Protein AF-A0A2A9A4X2-F1 (afdb_monomer_lite)

Sequence (67 aa):
MIVKFKNDSTRKIARYVGGTASLLLLASFLYQWNNGLVIDDTEKFSFILAITCFLYTFLPKNQSTHK

Organism: Bacillus cereus (NCBI:txid1396)

Secondary structure (DSSP, 8-state):
-------HHHHHHHHHHHHHHHHHHHHHHHHHHHTT----HHHHHHHHHHHHHHHHHHS--------

Foldseek 3Di:
DPPPPPPPPVLVVCLVVLLVVLVVVLVVVVVCVVVVNDQDPVNVVVNVVSVVVNVVSPPPPPPPPPD

Structure (mmCIF, N/CA/C/O backbone):
data_AF-A0A2A9A4X2-F1
#
_entry.id   AF-A0A2A9A4X2-F1
#
loop_
_atom_site.group_PDB
_atom_site.id
_atom_site.type_symbol
_atom_site.label_atom_id
_atom_site.label_alt_id
_atom_site.label_comp_id
_atom_site.label_asym_id
_atom_site.label_entity_id
_atom_site.label_seq_id
_atom_site.pdbx_PDB_ins_code
_atom_site.Cartn_x
_atom_site.Cartn_y
_atom_site.Cartn_z
_atom_site.occupancy
_atom_site.B_iso_or_equiv
_atom_site.auth_seq_id
_atom_site.auth_comp_id
_atom_site.auth_asym_id
_atom_site.auth_atom_id
_atom_site.pdbx_PDB_model_num
ATOM 1 N N . MET A 1 1 ? -21.373 19.138 23.594 1.00 33.56 1 MET A N 1
ATOM 2 C CA . MET A 1 1 ? -21.457 17.663 23.671 1.00 33.56 1 MET A CA 1
ATOM 3 C C . MET A 1 1 ? -20.483 17.079 22.656 1.00 33.56 1 MET A C 1
ATOM 5 O O . MET A 1 1 ? -20.793 17.037 21.477 1.00 33.56 1 MET A O 1
ATOM 9 N N . ILE A 1 2 ? -19.266 16.723 23.076 1.00 45.38 2 ILE A N 1
ATOM 10 C CA . ILE A 1 2 ? -18.322 16.005 22.207 1.00 45.38 2 ILE A CA 1
ATOM 11 C C . ILE A 1 2 ? -18.747 14.542 22.259 1.00 45.38 2 ILE A C 1
ATOM 13 O O . ILE A 1 2 ? -18.653 13.907 23.310 1.00 45.38 2 ILE A O 1
ATOM 17 N N . VAL A 1 3 ? -19.290 14.035 21.154 1.00 46.94 3 VAL A N 1
ATOM 18 C CA . VAL A 1 3 ? -19.774 12.656 21.048 1.00 46.94 3 VAL A CA 1
ATOM 19 C C . VAL A 1 3 ? -18.563 11.721 21.106 1.00 46.94 3 VAL A C 1
ATOM 21 O O . VAL A 1 3 ? -17.936 11.408 20.098 1.00 46.94 3 VAL A O 1
ATOM 24 N N . LYS A 1 4 ? -18.188 11.292 22.315 1.00 48.38 4 LYS A N 1
ATOM 25 C CA . LYS A 1 4 ? -17.278 10.163 22.511 1.00 48.38 4 LYS A CA 1
ATOM 26 C C . LYS A 1 4 ? -18.034 8.902 22.103 1.00 48.38 4 LYS A C 1
ATOM 28 O O . LYS A 1 4 ? -18.724 8.296 22.919 1.00 48.38 4 LYS A O 1
ATOM 33 N N . PHE A 1 5 ? -17.917 8.513 20.837 1.00 48.91 5 PHE A N 1
ATOM 34 C CA . PHE A 1 5 ? -18.359 7.195 20.401 1.00 48.91 5 PHE A CA 1
ATOM 35 C C . PHE A 1 5 ? -17.549 6.138 21.159 1.00 48.91 5 PHE A C 1
ATOM 37 O O . PHE A 1 5 ? -16.362 5.928 20.908 1.00 48.91 5 PHE A O 1
ATOM 44 N N . LYS A 1 6 ? -18.203 5.486 22.118 1.00 53.88 6 LYS A N 1
ATOM 45 C CA . LYS A 1 6 ? -17.745 4.280 22.809 1.00 53.88 6 LYS A CA 1
ATOM 46 C C . LYS A 1 6 ? -17.768 3.118 21.800 1.00 53.88 6 LYS A C 1
ATOM 48 O O . LYS A 1 6 ? -18.660 2.288 21.845 1.00 53.88 6 LYS A O 1
ATOM 53 N N . ASN A 1 7 ? -16.849 3.126 20.830 1.00 60.53 7 ASN A N 1
ATOM 54 C CA . ASN A 1 7 ? -16.883 2.274 19.632 1.00 60.53 7 ASN A CA 1
ATOM 55 C C . ASN A 1 7 ? -15.492 1.709 19.279 1.00 60.53 7 ASN A C 1
ATOM 57 O O . ASN A 1 7 ? -14.989 1.888 18.165 1.00 60.53 7 ASN A O 1
ATOM 61 N N . ASP A 1 8 ? -14.851 0.997 20.210 1.00 61.12 8 ASP A N 1
ATOM 62 C CA . ASP A 1 8 ? -13.628 0.236 19.899 1.00 61.12 8 ASP A CA 1
ATOM 63 C C . ASP A 1 8 ? -13.839 -0.728 18.719 1.00 61.12 8 ASP A C 1
ATOM 65 O O . ASP A 1 8 ? -12.958 -0.876 17.872 1.00 61.12 8 ASP A O 1
ATOM 69 N N . SER A 1 9 ? -15.034 -1.318 18.605 1.00 68.62 9 SER A N 1
ATOM 70 C CA . SER A 1 9 ? -15.401 -2.210 17.500 1.00 68.62 9 SER A CA 1
ATOM 71 C C . SER A 1 9 ? -15.467 -1.486 16.153 1.00 68.62 9 SER A C 1
ATOM 73 O O . SER A 1 9 ? -14.848 -1.940 15.196 1.00 68.62 9 SER A O 1
ATOM 75 N N . THR A 1 10 ? -16.125 -0.325 16.060 1.00 76.50 10 THR A N 1
ATOM 76 C CA . THR A 1 10 ? -16.199 0.447 14.802 1.00 76.50 10 THR A CA 1
ATOM 77 C C . THR A 1 10 ? -14.824 0.944 14.366 1.00 76.50 10 THR A C 1
ATOM 79 O O . THR A 1 10 ? -14.496 0.898 13.184 1.00 76.50 10 THR A O 1
ATOM 82 N N . ARG A 1 11 ? -13.974 1.362 15.315 1.00 75.75 11 ARG A N 1
ATOM 83 C CA . ARG A 1 11 ? -12.593 1.774 15.026 1.00 75.75 11 ARG A CA 1
ATOM 84 C C . ARG A 1 11 ? -11.740 0.612 14.515 1.00 75.75 11 ARG A C 1
ATOM 86 O O . ARG A 1 11 ? -10.927 0.812 13.615 1.00 75.75 11 ARG A O 1
ATOM 93 N N . LYS A 1 12 ? -11.909 -0.590 15.076 1.00 79.12 12 LYS A N 1
ATOM 94 C CA . LYS A 1 12 ? -11.248 -1.807 14.581 1.00 79.12 12 LYS A CA 1
ATOM 95 C C . LYS A 1 12 ? -11.710 -2.133 13.164 1.00 79.12 12 LYS A C 1
ATOM 97 O O . LYS A 1 12 ? -10.863 -2.294 12.294 1.00 79.12 12 LYS A O 1
ATOM 102 N N . ILE A 1 13 ? -13.020 -2.147 12.917 1.00 85.06 13 ILE A N 1
ATOM 103 C CA . ILE A 1 13 ? -13.590 -2.424 11.590 1.00 85.06 13 ILE A CA 1
ATOM 104 C C . ILE A 1 13 ? -13.064 -1.423 10.557 1.00 85.06 13 ILE A C 1
ATOM 106 O O . ILE A 1 13 ? -12.556 -1.838 9.523 1.00 85.06 13 ILE A O 1
ATOM 110 N N . ALA A 1 14 ? -13.089 -0.123 10.860 1.00 84.12 14 ALA A N 1
ATOM 111 C CA . ALA A 1 14 ? -12.583 0.907 9.954 1.00 84.12 14 ALA A CA 1
ATOM 112 C C . ALA A 1 14 ? -11.094 0.719 9.609 1.00 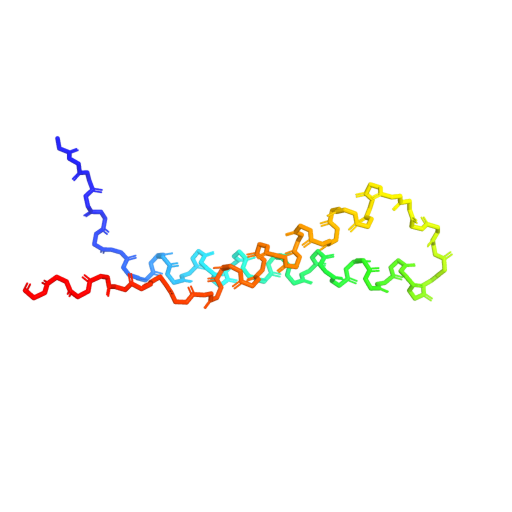84.12 14 ALA A C 1
ATOM 114 O O . ALA A 1 14 ? -10.704 0.907 8.460 1.00 84.12 14 ALA A O 1
ATOM 115 N N . ARG A 1 15 ? -10.265 0.300 10.575 1.00 83.00 15 ARG A N 1
ATOM 116 C CA . ARG A 1 15 ? -8.845 -0.012 10.336 1.00 83.00 15 ARG A CA 1
ATOM 117 C C . ARG A 1 15 ? -8.654 -1.237 9.455 1.00 83.00 15 ARG A C 1
ATOM 119 O O . ARG A 1 15 ? -7.825 -1.192 8.557 1.00 83.00 15 ARG A O 1
ATOM 126 N N . TYR A 1 16 ? -9.412 -2.306 9.694 1.00 85.69 16 TYR A N 1
ATOM 127 C CA . TYR A 1 16 ? -9.326 -3.507 8.865 1.00 85.69 16 TYR A CA 1
ATOM 128 C C . TYR A 1 16 ? -9.796 -3.231 7.439 1.00 85.69 16 TYR A C 1
ATOM 130 O O . TYR A 1 16 ? -9.065 -3.532 6.505 1.00 85.69 16 TYR A O 1
ATOM 138 N N . VAL A 1 17 ? -10.945 -2.574 7.266 1.00 90.06 17 VAL A N 1
ATOM 139 C CA . VAL A 1 17 ? -11.465 -2.200 5.941 1.00 90.06 17 VAL A CA 1
ATOM 140 C C . VAL A 1 17 ? -10.493 -1.265 5.214 1.00 90.06 17 VAL A C 1
ATOM 142 O O . VAL A 1 17 ? -10.158 -1.514 4.058 1.00 90.06 17 VAL A O 1
ATOM 145 N N . GLY A 1 18 ? -9.985 -0.230 5.892 1.00 87.12 18 GLY A N 1
ATOM 146 C CA . GLY A 1 18 ? -8.999 0.691 5.319 1.00 87.12 18 GLY A CA 1
ATOM 147 C C . GLY A 1 18 ? -7.677 0.006 4.960 1.00 87.12 18 GLY A C 1
ATOM 148 O O . GLY A 1 18 ? -7.116 0.260 3.894 1.00 87.12 18 GLY A O 1
ATOM 149 N N . GLY A 1 19 ? -7.208 -0.914 5.806 1.00 88.31 19 GLY A N 1
ATOM 150 C CA . GLY A 1 19 ? -6.030 -1.737 5.544 1.00 88.31 19 GLY A CA 1
ATOM 151 C C . GLY A 1 19 ? -6.216 -2.653 4.333 1.00 88.31 19 GLY A C 1
ATOM 152 O O . GLY A 1 19 ? -5.351 -2.688 3.462 1.00 88.31 19 GLY A O 1
ATOM 153 N N . THR A 1 20 ? -7.359 -3.338 4.224 1.00 90.50 20 THR A N 1
ATOM 154 C CA . THR A 1 20 ? -7.689 -4.198 3.076 1.00 90.50 20 THR A CA 1
ATOM 155 C C . THR A 1 20 ? -7.794 -3.403 1.774 1.00 90.50 20 THR A C 1
ATOM 157 O O . THR A 1 20 ? -7.240 -3.823 0.763 1.00 90.50 20 THR A O 1
ATOM 160 N N . ALA A 1 21 ? -8.440 -2.234 1.785 1.00 90.31 21 ALA A N 1
ATOM 161 C CA . ALA A 1 21 ? -8.518 -1.372 0.603 1.00 90.31 21 ALA A CA 1
ATOM 162 C C . ALA A 1 21 ? -7.128 -0.885 0.155 1.00 90.31 21 ALA A C 1
ATOM 164 O O . ALA A 1 21 ? -6.809 -0.904 -1.033 1.00 90.31 21 ALA A O 1
ATOM 165 N N . SER A 1 22 ? -6.272 -0.518 1.112 1.00 88.38 22 SER A N 1
ATOM 166 C CA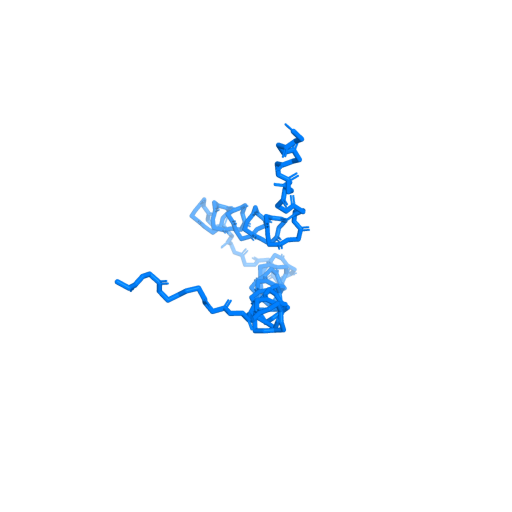 . SER A 1 22 ? -4.888 -0.115 0.834 1.00 88.38 22 SER A CA 1
ATOM 167 C C . SER A 1 22 ? -4.054 -1.276 0.270 1.00 88.38 22 SER A C 1
ATOM 169 O O . SER A 1 22 ? -3.246 -1.069 -0.630 1.00 88.38 22 SER A O 1
ATOM 171 N N . LEU A 1 23 ? -4.284 -2.510 0.734 1.00 90.06 23 LEU A N 1
ATOM 172 C CA . LEU A 1 23 ? -3.678 -3.725 0.173 1.00 90.06 23 LEU A CA 1
ATOM 173 C C . LEU A 1 23 ? -4.072 -3.954 -1.290 1.00 90.06 23 LEU A C 1
ATOM 175 O O . LEU A 1 23 ? -3.211 -4.290 -2.099 1.00 90.06 23 LEU A O 1
ATOM 179 N N . LEU A 1 24 ? -5.345 -3.750 -1.642 1.00 91.56 24 LEU A N 1
ATOM 180 C CA . LEU A 1 24 ? -5.810 -3.863 -3.030 1.00 91.56 24 LEU A CA 1
ATOM 181 C C . LEU A 1 24 ? -5.148 -2.815 -3.935 1.00 91.56 24 LEU A C 1
ATOM 183 O O . LEU A 1 24 ? -4.735 -3.142 -5.046 1.00 91.56 24 LEU A O 1
ATOM 187 N N . LEU A 1 25 ? -4.982 -1.583 -3.441 1.00 89.12 25 LEU A N 1
ATOM 188 C CA . LEU A 1 25 ? -4.228 -0.542 -4.146 1.00 89.12 25 LEU A CA 1
ATOM 189 C C . LEU A 1 25 ? -2.773 -0.964 -4.381 1.00 89.12 25 LEU A C 1
ATOM 191 O O . LEU A 1 25 ? -2.297 -0.898 -5.510 1.00 89.12 25 LEU A O 1
ATOM 195 N N . LEU A 1 26 ? -2.081 -1.460 -3.351 1.00 90.38 26 LEU A N 1
ATOM 196 C CA . LEU A 1 26 ? -0.702 -1.947 -3.481 1.00 90.38 26 LEU A CA 1
ATOM 197 C C . LEU A 1 26 ? -0.586 -3.124 -4.458 1.00 90.38 26 LEU A C 1
ATOM 199 O O . LEU A 1 26 ? 0.350 -3.168 -5.254 1.00 90.38 26 LEU A O 1
ATOM 203 N N . ALA A 1 27 ? -1.548 -4.049 -4.442 1.00 91.31 27 ALA A N 1
ATOM 204 C CA . ALA A 1 27 ? -1.598 -5.161 -5.386 1.00 91.31 27 ALA A CA 1
ATOM 205 C C . ALA A 1 27 ? -1.752 -4.682 -6.841 1.00 91.31 27 ALA A C 1
ATOM 207 O O . ALA A 1 27 ? -1.133 -5.255 -7.736 1.00 91.31 27 ALA A O 1
ATOM 208 N N . SER A 1 28 ? -2.511 -3.605 -7.076 1.00 89.56 28 SER A N 1
ATOM 209 C CA . SER A 1 28 ? -2.627 -2.986 -8.402 1.00 89.56 28 SER A CA 1
ATOM 210 C C . SER A 1 28 ? -1.277 -2.469 -8.909 1.00 89.56 28 SER A C 1
ATOM 212 O O . SER A 1 28 ? -0.903 -2.763 -10.042 1.00 89.56 28 SER A O 1
ATOM 214 N N . PHE A 1 29 ? -0.501 -1.782 -8.064 1.00 88.44 29 PHE A N 1
ATOM 215 C CA . PHE A 1 29 ? 0.843 -1.316 -8.435 1.00 88.44 29 PHE A CA 1
ATOM 216 C C . PHE A 1 29 ? 1.799 -2.475 -8.741 1.00 88.44 29 PHE A C 1
ATOM 218 O O . PHE A 1 29 ? 2.547 -2.419 -9.715 1.00 88.44 29 PHE A O 1
ATOM 225 N N . LEU A 1 30 ? 1.750 -3.556 -7.951 1.00 89.06 30 LEU A N 1
ATOM 226 C CA . LEU A 1 30 ? 2.540 -4.764 -8.219 1.00 89.06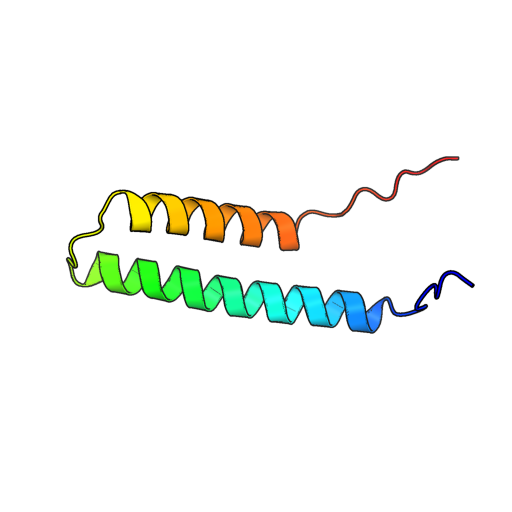 30 LEU A CA 1
ATOM 227 C C . LEU A 1 30 ? 2.165 -5.402 -9.561 1.00 89.06 30 LEU A C 1
ATOM 229 O O . LEU A 1 30 ? 3.047 -5.825 -10.306 1.00 89.06 30 LEU A O 1
ATOM 233 N N . TYR A 1 31 ? 0.872 -5.441 -9.895 1.00 91.06 31 TYR A N 1
ATOM 234 C CA . TYR A 1 31 ? 0.410 -5.913 -11.197 1.00 91.06 31 TYR A CA 1
ATOM 235 C C . TYR A 1 31 ? 0.922 -5.020 -12.331 1.00 91.06 31 TYR A C 1
ATOM 237 O O . TYR A 1 31 ? 1.411 -5.537 -13.335 1.00 91.06 31 TYR A O 1
ATOM 245 N N . GLN A 1 32 ? 0.859 -3.694 -12.179 1.00 88.06 32 GLN A N 1
ATOM 246 C CA . GLN A 1 32 ? 1.380 -2.769 -13.187 1.00 88.06 32 GLN A CA 1
ATOM 247 C C . GLN A 1 32 ? 2.880 -2.983 -13.426 1.00 88.06 32 GLN A C 1
ATOM 249 O O . GLN A 1 32 ? 3.305 -3.124 -14.573 1.00 88.06 32 GLN A O 1
ATOM 254 N N . TRP A 1 33 ? 3.653 -3.123 -12.345 1.00 86.69 33 TRP A N 1
ATOM 255 C CA . TRP A 1 33 ? 5.088 -3.403 -12.405 1.00 86.69 33 TRP A CA 1
ATOM 256 C C . TRP A 1 33 ? 5.385 -4.736 -13.099 1.00 86.69 33 TRP A C 1
ATOM 258 O O . TRP A 1 33 ? 6.253 -4.809 -13.968 1.00 86.69 33 TRP A O 1
ATOM 268 N N . ASN A 1 34 ? 4.645 -5.793 -12.750 1.00 90.81 34 ASN A N 1
ATOM 269 C CA . ASN A 1 34 ? 4.836 -7.126 -13.322 1.00 90.81 34 ASN A CA 1
ATOM 270 C C . ASN A 1 34 ? 4.540 -7.176 -14.828 1.00 90.81 34 ASN A C 1
ATOM 272 O O . ASN A 1 34 ? 5.170 -7.941 -15.551 1.00 90.81 34 ASN A O 1
ATOM 276 N N . ASN A 1 35 ? 3.599 -6.363 -15.311 1.00 92.56 35 ASN A N 1
ATOM 277 C CA . ASN A 1 35 ? 3.258 -6.297 -16.733 1.00 92.56 35 ASN A CA 1
ATOM 278 C C . ASN A 1 35 ? 4.127 -5.308 -17.525 1.00 92.56 35 ASN A C 1
ATOM 280 O O . ASN A 1 35 ? 3.854 -5.068 -18.699 1.00 92.56 35 ASN A O 1
ATOM 284 N N . GLY A 1 36 ? 5.161 -4.726 -16.905 1.00 85.75 36 GLY A N 1
ATOM 285 C CA . GLY A 1 36 ? 6.052 -3.776 -17.571 1.00 85.75 36 GLY A CA 1
ATOM 286 C C . GLY A 1 36 ? 5.355 -2.482 -17.991 1.00 85.75 36 GLY A C 1
ATOM 287 O O . GLY A 1 36 ? 5.812 -1.821 -18.923 1.00 85.75 36 GLY A O 1
ATOM 288 N N . LEU A 1 37 ? 4.245 -2.124 -17.331 1.00 85.31 37 LEU A N 1
ATOM 289 C CA . LEU A 1 37 ? 3.620 -0.823 -17.534 1.00 85.31 37 LEU A CA 1
ATOM 290 C C . LEU A 1 37 ? 4.599 0.254 -17.060 1.00 85.31 37 LEU A C 1
ATOM 292 O O . LEU A 1 37 ? 5.243 0.110 -16.021 1.00 85.31 37 LEU A O 1
ATOM 296 N N . VAL A 1 38 ? 4.751 1.309 -17.860 1.00 82.69 38 VAL A N 1
ATOM 297 C CA . VAL A 1 38 ? 5.632 2.429 -17.522 1.00 82.69 38 VAL A CA 1
ATOM 298 C C . VAL A 1 38 ? 5.067 3.106 -16.284 1.00 82.69 38 VAL A C 1
ATOM 300 O O . VAL A 1 38 ? 3.965 3.637 -16.343 1.00 82.69 38 VAL A O 1
ATOM 303 N N . ILE A 1 39 ? 5.830 3.066 -15.192 1.00 81.19 39 ILE A N 1
ATOM 304 C CA . ILE A 1 39 ? 5.481 3.728 -13.938 1.00 81.19 39 ILE A CA 1
ATOM 305 C C . ILE A 1 39 ? 6.154 5.096 -13.925 1.00 81.19 39 ILE A C 1
ATOM 307 O O . ILE A 1 39 ? 7.389 5.188 -13.857 1.00 81.19 39 ILE A O 1
ATOM 311 N N . ASP A 1 40 ? 5.350 6.149 -13.999 1.00 86.69 40 ASP A N 1
ATOM 312 C CA . ASP A 1 40 ? 5.848 7.518 -13.922 1.00 86.69 40 ASP A CA 1
ATOM 313 C C . ASP A 1 40 ? 6.213 7.920 -12.477 1.00 86.69 40 ASP A C 1
ATOM 315 O O . ASP A 1 40 ? 6.034 7.172 -11.509 1.00 86.69 40 ASP A O 1
ATOM 319 N N . ASP A 1 41 ? 6.791 9.109 -12.302 1.00 87.69 41 ASP A N 1
ATOM 320 C CA . ASP A 1 41 ? 7.203 9.564 -10.970 1.00 87.69 41 ASP A CA 1
ATOM 321 C C . ASP A 1 41 ? 6.009 9.866 -10.043 1.00 87.69 41 ASP A C 1
ATOM 323 O O . ASP A 1 41 ? 6.136 9.760 -8.819 1.00 87.69 41 ASP A O 1
ATOM 327 N N . THR A 1 42 ? 4.830 10.152 -10.604 1.00 88.38 42 THR A N 1
ATOM 328 C CA . THR A 1 42 ? 3.587 10.384 -9.851 1.00 88.38 42 THR A CA 1
ATOM 329 C C . THR A 1 42 ? 3.045 9.080 -9.271 1.00 88.38 42 THR A C 1
ATOM 331 O O . THR A 1 42 ? 2.622 9.031 -8.112 1.00 88.38 42 THR A O 1
ATOM 334 N N . GLU A 1 43 ? 3.084 8.001 -10.046 1.00 85.62 43 GLU A N 1
ATOM 335 C CA . GLU A 1 43 ? 2.688 6.661 -9.632 1.00 85.62 43 GLU A CA 1
ATOM 336 C C . GLU A 1 43 ? 3.649 6.112 -8.575 1.00 85.62 43 GLU A C 1
ATOM 338 O O . GLU A 1 43 ? 3.194 5.568 -7.568 1.00 85.62 43 GLU A O 1
ATOM 343 N N . LYS A 1 44 ? 4.964 6.339 -8.715 1.00 88.06 44 LYS A N 1
ATOM 344 C CA . LYS A 1 44 ? 5.947 5.995 -7.667 1.00 88.06 44 LYS A CA 1
ATOM 345 C C . LYS A 1 44 ? 5.682 6.746 -6.366 1.00 88.06 44 LYS A C 1
ATOM 347 O O . LYS A 1 44 ? 5.699 6.141 -5.294 1.00 88.06 44 LYS A O 1
ATOM 352 N N . PHE A 1 45 ? 5.424 8.052 -6.442 1.00 91.06 45 PHE A N 1
ATOM 353 C CA . PHE A 1 45 ? 5.082 8.849 -5.264 1.00 91.06 45 PHE A CA 1
ATOM 354 C C . PHE A 1 45 ? 3.799 8.333 -4.598 1.00 91.06 45 PHE A C 1
ATOM 356 O O . PHE A 1 45 ? 3.758 8.133 -3.382 1.00 91.06 45 PHE A O 1
ATOM 363 N N . SER A 1 46 ? 2.773 8.046 -5.402 1.00 87.50 46 SER A N 1
ATOM 364 C CA . SER A 1 46 ? 1.492 7.506 -4.936 1.00 87.50 46 SER A CA 1
ATOM 365 C C . SER A 1 46 ? 1.642 6.120 -4.304 1.00 87.50 46 SER A C 1
ATOM 367 O O . SER A 1 46 ? 1.011 5.836 -3.286 1.00 87.50 46 SER A O 1
ATOM 369 N N . PHE A 1 47 ? 2.521 5.277 -4.846 1.00 89.81 47 PHE A N 1
ATOM 370 C CA . PHE A 1 47 ? 2.857 3.974 -4.280 1.00 89.81 47 PHE A CA 1
ATOM 371 C C . PHE A 1 47 ? 3.516 4.106 -2.901 1.00 89.81 47 PHE A C 1
ATOM 373 O O . PHE A 1 47 ? 3.082 3.469 -1.940 1.00 89.81 47 PHE A O 1
ATOM 380 N N . ILE A 1 48 ? 4.516 4.985 -2.769 1.00 90.19 48 ILE A N 1
ATOM 381 C CA . ILE A 1 48 ? 5.184 5.263 -1.487 1.00 90.19 48 ILE A CA 1
ATOM 382 C C . ILE A 1 48 ? 4.177 5.796 -0.458 1.00 90.19 48 ILE A C 1
ATOM 384 O O . ILE A 1 48 ? 4.186 5.373 0.704 1.00 90.19 48 ILE A O 1
ATOM 388 N N . LEU A 1 49 ? 3.276 6.688 -0.876 1.00 90.19 49 LEU A N 1
ATOM 389 C CA . LEU A 1 49 ? 2.211 7.210 -0.025 1.00 90.19 49 LEU A CA 1
ATOM 390 C C . LEU A 1 49 ? 1.254 6.098 0.430 1.00 90.19 49 LEU A C 1
ATOM 392 O O . LEU A 1 49 ? 0.959 6.004 1.621 1.00 90.19 49 LEU A O 1
ATOM 396 N N . ALA A 1 50 ? 0.821 5.221 -0.481 1.00 88.12 50 ALA A N 1
ATOM 397 C CA . ALA A 1 50 ? -0.052 4.092 -0.165 1.00 88.12 50 ALA A CA 1
ATOM 398 C C . ALA A 1 50 ? 0.596 3.125 0.842 1.00 88.12 50 ALA A C 1
ATOM 400 O O . ALA A 1 50 ? -0.052 2.740 1.818 1.00 88.12 50 ALA A O 1
ATOM 401 N N . ILE A 1 51 ? 1.887 2.799 0.676 1.00 90.06 51 ILE A N 1
ATOM 402 C CA . ILE A 1 51 ? 2.652 1.999 1.651 1.00 90.06 51 ILE A CA 1
ATOM 403 C C . ILE A 1 51 ? 2.685 2.702 3.009 1.00 90.06 51 ILE A C 1
ATOM 405 O O . ILE A 1 51 ? 2.420 2.084 4.041 1.00 90.06 51 ILE A O 1
ATOM 409 N N . THR A 1 52 ? 2.984 4.000 3.021 1.00 90.19 52 THR A N 1
ATOM 410 C CA . THR A 1 52 ? 3.099 4.784 4.256 1.00 90.19 52 THR A CA 1
ATOM 411 C C . THR A 1 52 ? 1.770 4.819 5.015 1.00 90.19 52 THR A C 1
ATOM 413 O O . THR A 1 52 ? 1.733 4.555 6.219 1.00 90.19 52 THR A O 1
ATOM 416 N N . CYS A 1 53 ? 0.659 5.068 4.318 1.00 85.69 53 CYS A N 1
ATOM 417 C CA . CYS A 1 53 ? -0.687 5.041 4.890 1.00 85.69 53 CYS A CA 1
ATOM 418 C C . CYS A 1 53 ? -1.083 3.646 5.392 1.00 85.69 53 CYS A C 1
ATOM 420 O O . CYS A 1 53 ? -1.681 3.524 6.468 1.00 85.69 53 CYS A O 1
ATOM 422 N N . PHE A 1 54 ? -0.729 2.592 4.651 1.00 87.44 54 PHE A N 1
ATOM 423 C CA . PHE A 1 54 ? -0.964 1.214 5.070 1.00 87.44 54 PHE A CA 1
ATOM 424 C C . PHE A 1 54 ? -0.237 0.915 6.385 1.00 87.44 54 PHE A C 1
ATOM 426 O O . PHE A 1 54 ? -0.880 0.543 7.366 1.00 87.44 54 PHE A O 1
ATOM 433 N N . LEU A 1 55 ? 1.072 1.174 6.456 1.00 87.44 55 LEU A N 1
ATOM 434 C CA . LEU A 1 55 ? 1.864 0.976 7.674 1.00 87.44 55 LEU A CA 1
ATOM 435 C C . LEU A 1 55 ? 1.317 1.801 8.847 1.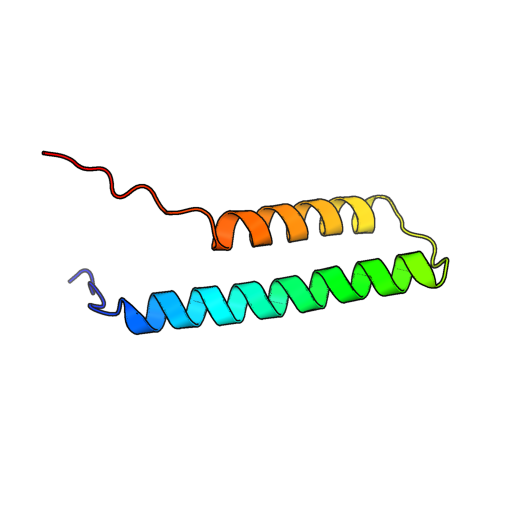00 87.44 55 LEU A C 1
ATOM 437 O O . LEU A 1 55 ? 1.174 1.287 9.958 1.00 87.44 55 LEU A O 1
ATOM 441 N N . TYR A 1 56 ? 0.920 3.052 8.598 1.00 85.00 56 TYR A N 1
ATOM 442 C CA . TYR A 1 56 ? 0.332 3.918 9.620 1.00 85.00 56 TYR A CA 1
ATOM 443 C C . TYR A 1 56 ? -0.998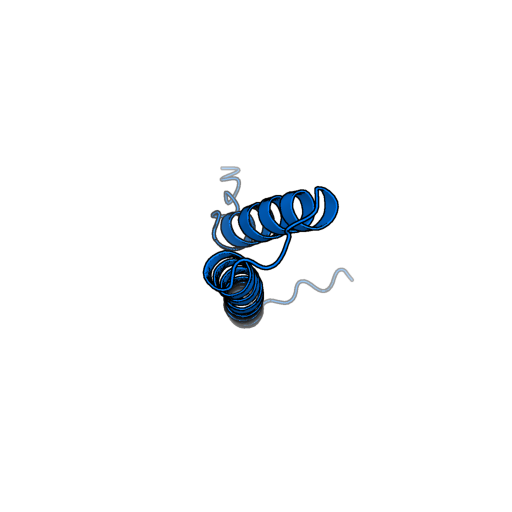 3.397 10.176 1.00 85.00 56 TYR A C 1
ATOM 445 O O . TYR A 1 56 ? -1.291 3.573 11.360 1.00 85.00 56 TYR A O 1
ATOM 453 N N . THR A 1 57 ? -1.791 2.702 9.360 1.00 79.94 57 THR A N 1
ATOM 454 C CA . THR A 1 57 ? -3.063 2.105 9.797 1.00 79.94 57 THR A CA 1
ATOM 455 C C . THR A 1 57 ? -2.855 1.037 10.877 1.00 79.94 57 THR A C 1
ATOM 457 O O . THR A 1 57 ? -3.678 0.924 11.795 1.00 79.94 57 THR A O 1
ATOM 460 N N . PHE A 1 58 ? -1.739 0.303 10.807 1.00 77.44 58 PHE A N 1
ATOM 461 C CA . PHE A 1 58 ? -1.384 -0.759 11.753 1.00 77.44 58 PHE A CA 1
ATOM 462 C C . PHE A 1 58 ? -0.455 -0.305 12.879 1.00 77.44 58 PHE A C 1
ATOM 464 O O . PHE A 1 58 ? -0.318 -1.028 13.868 1.00 77.44 58 PHE A O 1
ATOM 471 N N . LEU A 1 59 ? 0.128 0.895 12.790 1.00 80.50 59 LEU A N 1
ATOM 472 C CA . LEU A 1 59 ? 0.907 1.444 13.891 1.00 80.50 59 LEU A CA 1
ATOM 473 C C . LEU A 1 59 ? 0.018 1.588 15.144 1.00 80.50 59 LEU A C 1
ATOM 475 O O . LEU A 1 59 ? -1.071 2.189 15.096 1.00 80.50 59 LEU A O 1
ATOM 479 N N . PRO A 1 60 ? 0.445 1.034 16.296 1.00 65.06 60 PRO A N 1
ATOM 480 C CA . PRO A 1 60 ? -0.268 1.231 17.540 1.00 65.06 60 PRO A CA 1
ATOM 481 C C . PRO A 1 60 ? -0.259 2.727 17.844 1.00 65.06 60 PRO A C 1
ATOM 483 O O . PRO A 1 60 ? 0.782 3.368 17.950 1.00 65.06 60 PRO A O 1
ATOM 486 N N . LYS A 1 61 ? -1.452 3.313 17.971 1.00 66.88 61 LYS A N 1
ATOM 487 C CA . LYS A 1 61 ? -1.577 4.674 18.489 1.00 66.88 61 LYS A CA 1
ATOM 488 C C . LYS A 1 61 ? -1.166 4.563 19.948 1.00 66.88 61 LYS A C 1
ATOM 490 O O . LYS A 1 61 ? -1.980 4.052 20.717 1.00 66.88 61 LYS A O 1
ATOM 495 N N . ASN A 1 62 ? 0.072 4.948 20.279 1.00 60.12 62 ASN A N 1
ATOM 496 C CA . ASN A 1 62 ? 0.568 4.981 21.651 1.00 60.12 62 ASN A CA 1
ATOM 497 C C . ASN A 1 62 ? -0.547 5.557 22.517 1.00 60.12 62 ASN A C 1
ATOM 499 O O . ASN A 1 62 ? -0.944 6.714 22.355 1.00 60.12 62 ASN A O 1
ATOM 503 N N . GLN A 1 63 ? -1.131 4.710 23.361 1.00 55.66 63 GLN A N 1
ATOM 504 C CA . GLN A 1 63 ? -1.955 5.199 24.443 1.00 55.66 63 GLN A CA 1
ATOM 505 C C . GLN A 1 63 ? -0.944 5.928 25.308 1.00 55.66 63 GLN A C 1
ATOM 507 O O . GLN A 1 63 ? -0.084 5.294 25.909 1.00 55.66 63 GLN A O 1
ATOM 512 N N . SER A 1 64 ? -0.937 7.257 25.243 1.00 53.78 64 SER A N 1
ATOM 513 C CA . SER A 1 64 ? -0.171 8.068 26.172 1.00 53.78 64 SER A CA 1
ATOM 514 C C . SER A 1 64 ? -0.640 7.656 27.559 1.00 53.78 64 SER A C 1
ATOM 516 O O . SER A 1 64 ? -1.728 8.044 27.990 1.00 53.78 64 SER A O 1
ATOM 518 N N . THR A 1 65 ? 0.137 6.794 28.208 1.00 51.75 65 THR A N 1
ATOM 519 C CA . THR A 1 65 ? -0.012 6.438 29.609 1.00 51.75 65 THR A CA 1
ATOM 520 C C . THR A 1 65 ? 0.362 7.685 30.391 1.00 51.75 65 TH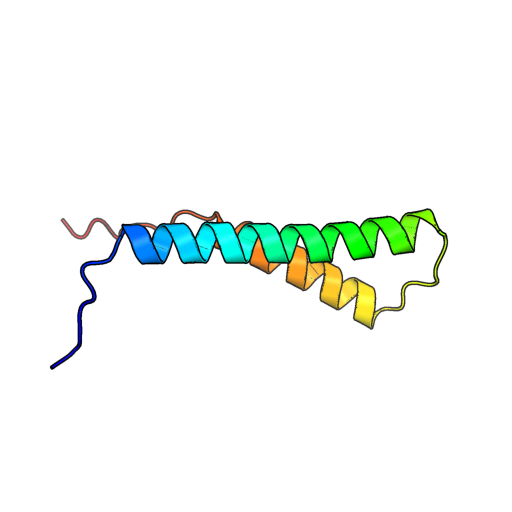R A C 1
ATOM 522 O O . THR A 1 65 ? 1.475 7.814 30.887 1.00 51.75 65 THR A O 1
ATOM 525 N N . HIS A 1 66 ? -0.551 8.651 30.432 1.00 47.44 66 HIS A N 1
ATOM 526 C CA . HIS A 1 66 ? -0.514 9.674 31.453 1.00 47.44 66 HIS A CA 1
ATOM 527 C C . HIS A 1 66 ? -0.989 8.969 32.724 1.00 47.44 66 HIS A C 1
ATOM 529 O O . HIS A 1 66 ? -2.190 8.817 32.951 1.00 47.44 66 HIS A O 1
ATOM 535 N N . LYS A 1 67 ? -0.026 8.386 33.443 1.00 38.78 67 LYS A N 1
ATOM 536 C CA . LYS A 1 67 ? -0.189 8.103 34.868 1.00 38.78 67 LYS A CA 1
ATOM 537 C C . LYS A 1 67 ? -0.187 9.420 35.635 1.00 38.78 67 LYS A C 1
ATOM 539 O O . LYS A 1 67 ? 0.381 10.406 35.108 1.00 38.78 67 LYS A O 1
#

pLDDT: mean 78.38, std 15.75, range [33.56, 92.56]

Radius of gyration: 16.66 Å; chains: 1; bounding box: 29×25×52 Å